Protein AF-A0A2H3BHZ9-F1 (afdb_monomer_lite)

Organism: NCBI:txid1076256

Foldseek 3Di:
DPPDPDLDDDPLVVLVVVCPVVLVVCVVVVNNVVSVVLSVLQSCQLQPPPHDSPDHGDPVSVVPRDSPDDDDD

Radius of gyration: 13.64 Å; chains: 1; bounding box: 26×36×33 Å

Sequence (73 aa):
VMVNPGIFKGTRLEFVQGEHANYAKAVLEGRATEELADIICQFFKRFPISLPDNEEPSVEDLANVNDKAPDTE

Secondary structure (DSSP, 8-state):
--S---S--HHHHHHHHHHHHHHHHHHHTT-HHHHHHHHHHHHHHHS-TTS-TT-PPPHHHHHT--TTSPPP-

pLDDT: mean 87.76, std 9.87, range [50.56, 98.19]

Structure (mmCIF, N/CA/C/O backbone):
data_AF-A0A2H3BHZ9-F1
#
_entry.id   AF-A0A2H3BHZ9-F1
#
loop_
_atom_site.group_PDB
_atom_site.id
_atom_site.type_symbol
_atom_site.label_atom_id
_atom_site.label_alt_id
_atom_site.label_comp_id
_atom_site.label_asym_id
_atom_site.label_entity_id
_atom_site.label_seq_id
_atom_site.pdbx_PDB_ins_code
_atom_site.Cartn_x
_atom_site.Cartn_y
_atom_site.Cartn_z
_atom_site.occupancy
_atom_site.B_iso_or_equiv
_atom_site.auth_seq_id
_atom_site.auth_comp_id
_atom_site.auth_a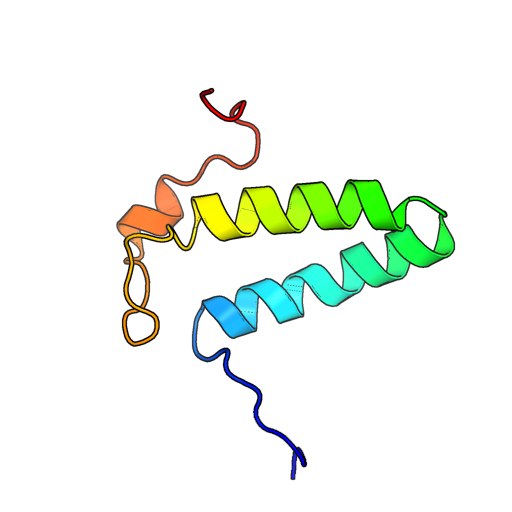sym_id
_atom_site.auth_atom_id
_atom_site.pdbx_PDB_model_num
ATOM 1 N N . VAL A 1 1 ? 11.490 -21.031 8.121 1.00 50.56 1 VAL A N 1
ATOM 2 C CA . VAL A 1 1 ? 11.303 -20.805 6.668 1.00 50.56 1 VAL A CA 1
ATOM 3 C C . VAL A 1 1 ? 9.882 -20.314 6.471 1.00 50.56 1 VAL A C 1
ATOM 5 O O . VAL A 1 1 ? 8.985 -20.921 7.044 1.00 50.56 1 VAL A O 1
ATOM 8 N N . MET A 1 2 ? 9.683 -19.193 5.773 1.00 67.12 2 MET A N 1
ATOM 9 C CA . MET A 1 2 ? 8.342 -18.667 5.495 1.00 67.12 2 MET A CA 1
ATOM 10 C C . MET A 1 2 ? 7.568 -19.690 4.653 1.00 67.12 2 MET A C 1
ATOM 12 O O . MET A 1 2 ? 8.057 -20.113 3.610 1.00 67.12 2 MET A O 1
ATOM 16 N N . VAL A 1 3 ? 6.410 -20.142 5.146 1.00 70.44 3 VAL A N 1
ATOM 17 C CA . VAL A 1 3 ? 5.682 -21.309 4.601 1.00 70.44 3 VAL A CA 1
ATOM 18 C C . VAL A 1 3 ? 5.009 -21.000 3.255 1.00 70.44 3 VAL A C 1
ATOM 20 O O . VAL A 1 3 ? 4.756 -21.902 2.466 1.00 70.44 3 VAL A O 1
ATOM 23 N N . ASN A 1 4 ? 4.773 -19.717 2.968 1.00 72.56 4 ASN A N 1
ATOM 24 C CA . ASN A 1 4 ? 4.343 -19.210 1.672 1.00 72.56 4 ASN A CA 1
ATOM 25 C C . ASN A 1 4 ? 5.126 -17.920 1.373 1.00 72.56 4 ASN A C 1
ATOM 27 O O . ASN A 1 4 ? 4.939 -16.943 2.098 1.00 72.56 4 ASN A O 1
ATOM 31 N N . PRO A 1 5 ? 6.000 -17.896 0.351 1.00 67.81 5 PRO A N 1
ATOM 32 C CA . PRO A 1 5 ? 6.794 -16.716 0.034 1.00 67.81 5 PRO A CA 1
ATOM 33 C C . PRO A 1 5 ? 5.964 -15.530 -0.491 1.00 67.81 5 PRO A C 1
ATOM 35 O O . PRO A 1 5 ? 6.480 -14.419 -0.527 1.00 67.81 5 PRO A O 1
ATOM 38 N N . GLY A 1 6 ? 4.696 -15.745 -0.864 1.00 76.38 6 GLY A N 1
ATOM 39 C CA . GLY A 1 6 ? 3.855 -14.732 -1.499 1.00 76.38 6 GLY A CA 1
ATOM 40 C C . GLY A 1 6 ? 4.218 -14.492 -2.969 1.00 76.38 6 GLY A C 1
ATOM 41 O O . GLY A 1 6 ? 5.212 -15.012 -3.480 1.00 76.38 6 GLY A O 1
ATOM 42 N N . ILE A 1 7 ? 3.371 -13.727 -3.666 1.00 79.12 7 ILE A N 1
ATOM 43 C CA . ILE A 1 7 ? 3.589 -13.352 -5.076 1.00 79.12 7 ILE A CA 1
ATOM 44 C C . ILE A 1 7 ? 4.467 -12.105 -5.219 1.00 79.12 7 ILE A C 1
ATOM 46 O O . ILE A 1 7 ? 5.177 -11.971 -6.212 1.00 79.12 7 ILE A O 1
ATOM 50 N N . PHE A 1 8 ? 4.456 -11.218 -4.220 1.00 84.31 8 PHE A N 1
ATOM 51 C CA . PHE A 1 8 ? 5.242 -9.991 -4.246 1.00 84.31 8 PHE A CA 1
ATOM 52 C C . PHE A 1 8 ? 6.704 -10.259 -3.908 1.00 84.31 8 PHE A C 1
ATOM 54 O O . PHE A 1 8 ? 7.030 -10.997 -2.977 1.00 84.31 8 PHE A O 1
ATOM 61 N N . LYS A 1 9 ? 7.584 -9.621 -4.675 1.00 85.38 9 LYS A N 1
ATOM 62 C CA . LYS A 1 9 ? 9.040 -9.629 -4.520 1.00 85.38 9 LYS A CA 1
ATOM 63 C C . LYS A 1 9 ? 9.553 -8.203 -4.739 1.00 85.38 9 LYS A C 1
ATOM 65 O O . LYS A 1 9 ? 8.769 -7.335 -5.123 1.00 85.38 9 LYS A O 1
ATOM 70 N N . GLY A 1 10 ? 10.836 -7.978 -4.460 1.00 89.25 10 GLY A N 1
ATOM 71 C CA . GLY A 1 10 ? 11.491 -6.695 -4.719 1.00 89.25 10 GLY A CA 1
ATOM 72 C C . GLY A 1 10 ? 10.755 -5.514 -4.088 1.00 89.25 10 GLY A C 1
ATOM 73 O O . GLY A 1 10 ? 10.265 -5.610 -2.959 1.00 89.25 10 GLY A O 1
ATOM 74 N N . THR A 1 11 ? 10.634 -4.422 -4.839 1.00 90.44 11 THR A N 1
ATOM 75 C CA . THR A 1 11 ? 10.098 -3.152 -4.330 1.00 90.44 11 THR A CA 1
ATOM 76 C C . THR A 1 11 ? 8.607 -3.230 -3.993 1.00 90.44 11 THR A C 1
ATOM 78 O O . THR A 1 11 ? 8.149 -2.562 -3.066 1.00 90.44 11 THR A O 1
ATOM 81 N N . ARG A 1 12 ? 7.841 -4.110 -4.660 1.00 91.06 12 ARG A N 1
ATOM 82 C CA . ARG A 1 12 ? 6.428 -4.368 -4.316 1.00 91.06 12 ARG A CA 1
ATOM 83 C C . ARG A 1 12 ? 6.292 -4.983 -2.925 1.00 91.06 12 ARG A C 1
ATOM 85 O O . ARG A 1 12 ? 5.406 -4.596 -2.167 1.00 91.06 12 ARG A O 1
ATOM 92 N N . LEU A 1 13 ? 7.160 -5.940 -2.585 1.00 90.56 13 LEU A N 1
ATOM 93 C CA . LEU A 1 13 ? 7.152 -6.553 -1.255 1.00 90.56 13 LEU A CA 1
ATOM 94 C C . LEU A 1 13 ? 7.571 -5.543 -0.183 1.00 90.56 13 LEU A C 1
ATOM 96 O O . LEU A 1 13 ? 6.929 -5.478 0.863 1.00 90.56 13 LEU A O 1
ATOM 100 N N . GLU A 1 14 ? 8.610 -4.752 -0.455 1.00 92.12 14 GLU A N 1
ATOM 101 C CA . GLU A 1 14 ? 9.093 -3.706 0.453 1.00 92.12 14 GLU A CA 1
ATOM 102 C C . GLU A 1 14 ? 8.006 -2.669 0.755 1.00 92.12 14 GLU A C 1
ATOM 104 O O . GLU A 1 14 ? 7.784 -2.343 1.921 1.00 92.12 14 GLU A O 1
ATOM 109 N N . PHE A 1 15 ? 7.268 -2.219 -0.266 1.00 93.00 15 PHE A N 1
ATOM 110 C CA . PHE A 1 15 ? 6.141 -1.303 -0.094 1.00 93.00 15 PHE A CA 1
ATOM 111 C C . PHE A 1 15 ? 5.047 -1.903 0.801 1.00 93.00 15 PHE A C 1
ATOM 113 O O . PHE A 1 15 ? 4.688 -1.318 1.820 1.00 93.00 15 PHE A O 1
ATOM 120 N N . VAL A 1 16 ? 4.555 -3.107 0.477 1.00 92.69 16 VAL A N 1
ATOM 121 C CA . VAL A 1 16 ? 3.467 -3.750 1.240 1.00 92.69 16 VAL A CA 1
ATOM 122 C C . VAL A 1 16 ? 3.879 -4.021 2.692 1.00 92.69 16 VAL A C 1
ATOM 124 O O . VAL A 1 16 ? 3.066 -3.882 3.606 1.00 92.69 16 VAL A O 1
ATOM 127 N N . GLN A 1 17 ? 5.139 -4.392 2.931 1.00 94.12 17 GLN A N 1
ATOM 128 C CA . GLN A 1 17 ? 5.660 -4.567 4.288 1.00 94.12 17 GLN A CA 1
ATOM 129 C C . GLN A 1 17 ? 5.775 -3.239 5.045 1.00 94.12 17 GLN A C 1
ATOM 131 O O . GLN A 1 17 ? 5.486 -3.212 6.243 1.00 94.12 17 GLN A O 1
ATOM 136 N N . GLY A 1 18 ? 6.157 -2.152 4.367 1.00 94.81 18 GLY A N 1
ATOM 137 C CA . GLY A 1 18 ? 6.205 -0.806 4.942 1.00 94.81 18 GLY A CA 1
ATOM 138 C C . GLY A 1 18 ? 4.838 -0.318 5.428 1.00 94.81 18 GLY A C 1
ATOM 139 O O . GLY A 1 18 ? 4.730 0.205 6.537 1.00 94.81 18 GLY A O 1
ATOM 140 N N . GLU A 1 19 ? 3.783 -0.591 4.660 1.00 96.19 19 GLU A N 1
ATOM 141 C CA . GLU A 1 19 ? 2.415 -0.172 4.990 1.00 96.19 19 GLU A CA 1
ATOM 142 C C . GLU A 1 19 ? 1.738 -1.025 6.073 1.00 96.19 19 GLU A C 1
ATOM 144 O O . GLU A 1 19 ? 0.721 -0.628 6.648 1.00 96.19 19 GLU A O 1
ATOM 149 N N . HIS A 1 20 ? 2.307 -2.183 6.427 1.00 93.75 20 HIS A N 1
ATOM 150 C CA . HIS A 1 20 ? 1.705 -3.089 7.409 1.00 93.75 20 HIS A CA 1
ATOM 151 C C . HIS A 1 20 ? 1.462 -2.413 8.770 1.00 93.75 20 HIS A C 1
ATOM 153 O O . HIS A 1 20 ? 0.432 -2.644 9.406 1.00 93.75 20 HIS A O 1
ATOM 159 N N . ALA A 1 21 ? 2.393 -1.570 9.229 1.00 95.31 21 ALA A N 1
ATOM 160 C CA . ALA A 1 21 ? 2.249 -0.855 10.498 1.00 95.31 21 ALA A CA 1
ATOM 161 C C . ALA A 1 21 ? 1.134 0.205 10.450 1.00 95.31 21 ALA A C 1
ATOM 163 O O . ALA A 1 21 ? 0.384 0.342 11.421 1.00 95.31 21 ALA A O 1
ATOM 164 N N . ASN A 1 22 ? 1.001 0.910 9.323 1.00 94.94 22 ASN A N 1
ATOM 165 C CA . ASN A 1 22 ? -0.036 1.919 9.110 1.00 94.94 22 ASN A CA 1
ATOM 166 C C . ASN A 1 22 ? -1.420 1.267 9.078 1.00 94.94 22 ASN A C 1
ATOM 168 O O . ASN A 1 22 ? -2.301 1.645 9.852 1.00 94.94 22 ASN A O 1
ATOM 172 N N . TYR A 1 23 ? -1.565 0.191 8.300 1.00 97.44 23 TYR A N 1
ATOM 173 C CA . TYR A 1 23 ? -2.797 -0.589 8.249 1.00 97.44 23 TYR A CA 1
ATOM 174 C C . TYR A 1 23 ? -3.179 -1.164 9.620 1.00 97.44 23 TYR A C 1
ATOM 176 O O . TYR A 1 23 ? -4.317 -1.015 10.064 1.00 97.44 23 TYR A O 1
ATOM 184 N N . ALA A 1 24 ? -2.230 -1.772 10.343 1.00 97.50 24 ALA A N 1
ATOM 185 C CA . ALA A 1 24 ? -2.492 -2.317 11.675 1.00 97.50 24 ALA A CA 1
ATOM 186 C C . ALA A 1 24 ? -2.977 -1.238 12.658 1.00 97.50 24 ALA A C 1
ATOM 188 O O . ALA A 1 24 ? -3.899 -1.479 13.439 1.00 97.50 24 ALA A O 1
ATOM 189 N N . LYS A 1 25 ? -2.398 -0.033 12.598 1.00 97.94 25 LYS A N 1
ATOM 190 C CA . LYS A 1 25 ? -2.855 1.115 13.387 1.00 97.94 25 LYS A CA 1
ATOM 191 C C . LYS A 1 25 ? -4.268 1.547 12.981 1.00 97.94 25 LYS A C 1
ATOM 193 O O . LYS A 1 25 ? -5.112 1.725 13.856 1.00 97.94 25 LYS A O 1
ATOM 198 N N . ALA A 1 26 ? -4.551 1.660 11.686 1.00 97.88 26 ALA A N 1
ATOM 199 C CA . ALA A 1 26 ? -5.868 2.046 11.186 1.00 97.88 26 ALA A CA 1
ATOM 200 C C . ALA A 1 26 ? -6.971 1.051 11.583 1.00 97.88 26 ALA A C 1
ATOM 202 O O . ALA A 1 26 ? -8.081 1.466 11.914 1.00 97.88 26 ALA A O 1
ATOM 203 N N . VAL A 1 27 ? -6.665 -0.251 11.638 1.00 98.12 27 VAL A N 1
ATOM 204 C CA . VAL A 1 27 ? -7.581 -1.277 12.166 1.00 98.12 27 VAL A CA 1
ATOM 205 C C . VAL A 1 27 ? -7.961 -0.991 13.619 1.00 98.12 27 VAL A C 1
ATOM 207 O O . VAL A 1 27 ? -9.143 -1.034 13.957 1.00 98.12 27 VAL A O 1
ATOM 210 N N . LEU A 1 28 ? -6.988 -0.657 14.472 1.00 98.19 28 LEU A N 1
ATOM 211 C CA . LEU A 1 28 ? -7.246 -0.322 15.879 1.00 98.19 28 LEU A CA 1
ATOM 212 C C . LEU A 1 28 ? -8.065 0.968 16.036 1.00 98.19 28 LEU A C 1
ATOM 214 O O . LEU A 1 28 ? -8.814 1.106 17.000 1.00 98.19 28 LEU A O 1
ATOM 218 N N . GLU A 1 29 ? -7.941 1.895 15.089 1.00 97.88 29 GLU A N 1
ATOM 219 C CA . GLU A 1 29 ? -8.671 3.167 15.061 1.00 97.88 29 GLU A CA 1
ATOM 220 C C . GLU A 1 29 ? -10.044 3.076 14.371 1.00 97.88 29 GLU A C 1
ATOM 222 O O . GLU A 1 29 ? -10.778 4.063 14.346 1.00 97.88 29 GLU A O 1
ATOM 227 N N . GLY A 1 30 ? -10.409 1.919 13.806 1.00 97.62 30 GLY A N 1
ATOM 228 C CA . GLY A 1 30 ? -11.655 1.748 13.055 1.00 97.62 30 GLY A CA 1
ATOM 229 C C . GLY A 1 30 ? -11.668 2.427 11.679 1.00 97.62 30 GLY A C 1
ATOM 230 O O . GLY A 1 30 ? -12.747 2.654 11.142 1.00 97.62 30 GLY A O 1
ATOM 231 N N . ARG A 1 31 ? -10.491 2.734 11.111 1.00 97.94 31 ARG A N 1
ATOM 232 C CA . ARG A 1 31 ? -10.292 3.396 9.803 1.00 97.94 31 ARG A CA 1
ATOM 233 C C . ARG A 1 31 ? -9.642 2.487 8.749 1.00 97.94 31 ARG A C 1
ATOM 235 O O . ARG A 1 31 ? -8.892 2.938 7.886 1.00 97.94 31 ARG A O 1
ATOM 242 N N . ALA A 1 32 ? -9.833 1.172 8.875 1.00 97.00 32 ALA A N 1
ATOM 243 C CA . ALA A 1 32 ? -9.133 0.190 8.044 1.00 97.00 32 ALA A CA 1
ATOM 244 C C . ALA A 1 32 ? -9.456 0.334 6.548 1.00 97.00 32 ALA A C 1
ATOM 246 O O . ALA A 1 32 ? -8.585 0.110 5.713 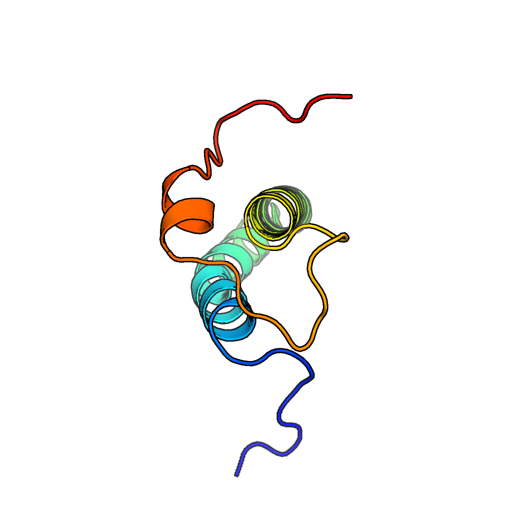1.00 97.00 32 ALA A O 1
ATOM 247 N N . THR A 1 33 ? -10.697 0.694 6.214 1.00 97.12 33 THR A N 1
ATOM 248 C CA . THR A 1 33 ? -11.148 0.829 4.824 1.00 97.12 33 THR A CA 1
ATOM 249 C C . THR A 1 33 ? -10.521 2.046 4.155 1.00 97.12 33 THR A C 1
ATOM 251 O O . THR A 1 33 ? -10.082 1.948 3.014 1.00 97.12 33 THR A O 1
ATOM 254 N N . GLU A 1 34 ? -10.457 3.173 4.864 1.00 96.62 34 GLU A N 1
ATOM 255 C CA . GLU A 1 34 ? -9.846 4.410 4.383 1.00 96.62 34 GLU A CA 1
ATOM 256 C C . GLU A 1 34 ? -8.347 4.215 4.155 1.00 96.62 34 GLU A C 1
ATOM 258 O O . GLU A 1 34 ? -7.846 4.499 3.073 1.00 96.62 34 GLU A O 1
ATOM 263 N N . GLU A 1 35 ? -7.651 3.635 5.135 1.00 96.94 35 GLU A N 1
ATOM 264 C CA . GLU A 1 35 ? -6.218 3.357 5.014 1.00 96.94 35 GLU A CA 1
ATOM 265 C C . GLU A 1 35 ? -5.926 2.370 3.878 1.00 96.94 35 GLU A C 1
ATOM 267 O O . GLU A 1 35 ? -4.976 2.540 3.121 1.00 96.94 35 GLU A O 1
ATOM 272 N N . LEU A 1 36 ? -6.762 1.339 3.714 1.00 96.50 36 LEU A N 1
ATOM 273 C CA . LEU A 1 36 ? -6.608 0.389 2.618 1.00 96.50 36 LEU A CA 1
ATOM 274 C C . LEU A 1 36 ? -6.800 1.058 1.251 1.00 96.50 36 LEU A C 1
ATOM 276 O O . LEU A 1 36 ? -6.069 0.730 0.318 1.00 96.50 36 LEU A O 1
ATOM 280 N N . ALA A 1 37 ? -7.756 1.982 1.123 1.00 95.00 37 ALA A N 1
ATOM 281 C CA . ALA A 1 37 ? -7.951 2.744 -0.106 1.00 95.00 37 ALA A CA 1
ATOM 282 C C . ALA A 1 37 ? -6.712 3.593 -0.432 1.00 95.00 37 ALA A C 1
ATOM 284 O O . ALA A 1 37 ? -6.216 3.530 -1.558 1.00 95.00 37 ALA A O 1
ATOM 285 N N . ASP A 1 38 ? -6.157 4.288 0.564 1.00 94.19 38 ASP A N 1
ATOM 286 C CA . ASP A 1 38 ? -4.937 5.083 0.406 1.00 94.19 38 ASP A CA 1
ATOM 287 C C . ASP A 1 38 ? -3.747 4.210 -0.023 1.00 94.19 38 ASP A C 1
ATOM 289 O O . ASP A 1 38 ? -3.058 4.537 -0.993 1.00 94.19 38 ASP A O 1
ATOM 293 N N . ILE A 1 39 ? -3.545 3.059 0.628 1.00 95.06 39 ILE A N 1
ATOM 294 C CA . ILE A 1 39 ? -2.487 2.097 0.279 1.00 95.06 39 ILE A CA 1
ATOM 295 C C . ILE A 1 39 ? -2.649 1.603 -1.164 1.00 95.06 39 ILE A C 1
ATOM 297 O O . ILE A 1 39 ? -1.665 1.526 -1.898 1.00 95.06 39 ILE A O 1
ATOM 301 N N . ILE A 1 40 ? -3.872 1.278 -1.597 1.00 93.19 40 ILE A N 1
ATOM 302 C CA . ILE A 1 40 ? -4.142 0.803 -2.962 1.00 93.19 40 ILE A CA 1
ATOM 303 C C . ILE A 1 40 ? -3.848 1.900 -3.993 1.00 93.19 40 ILE A C 1
ATOM 305 O O . ILE A 1 40 ? -3.173 1.629 -4.990 1.00 93.19 40 ILE A O 1
ATOM 309 N N . 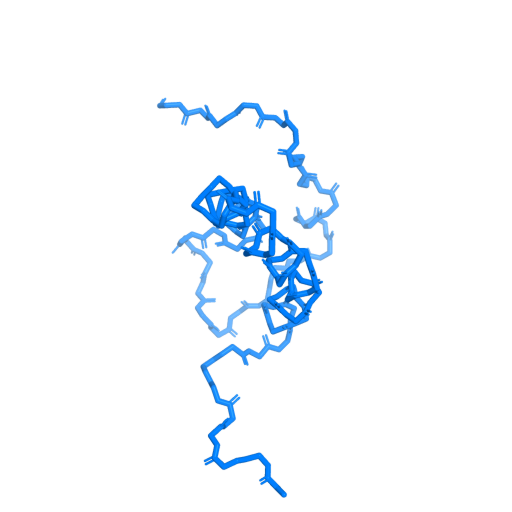CYS A 1 41 ? -4.298 3.136 -3.758 1.00 92.56 41 CYS A N 1
ATOM 310 C CA . CYS A 1 41 ? -4.006 4.265 -4.646 1.00 92.56 41 CYS A CA 1
ATOM 311 C C . CYS A 1 41 ? -2.492 4.505 -4.752 1.00 92.56 41 CYS A C 1
ATOM 313 O O . CYS A 1 41 ? -1.939 4.601 -5.849 1.00 92.56 41 CYS A O 1
ATOM 315 N N . GLN A 1 42 ? -1.789 4.531 -3.619 1.00 93.75 42 GLN A N 1
ATOM 316 C CA . GLN A 1 42 ? -0.334 4.691 -3.569 1.00 93.75 42 GLN A CA 1
ATOM 317 C C . GLN A 1 42 ? 0.420 3.534 -4.239 1.00 93.75 42 GLN A C 1
ATOM 319 O O . GLN A 1 42 ? 1.453 3.763 -4.880 1.00 93.75 42 GLN A O 1
ATOM 324 N N . PHE A 1 43 ? -0.092 2.307 -4.123 1.00 92.94 43 PHE A N 1
ATOM 325 C CA . PHE A 1 43 ? 0.460 1.134 -4.791 1.00 92.94 43 PHE A CA 1
ATOM 326 C C . PHE A 1 43 ? 0.382 1.297 -6.310 1.00 92.94 43 PHE A C 1
ATOM 328 O O . PHE A 1 43 ? 1.404 1.195 -6.981 1.00 92.94 43 PHE A O 1
ATOM 335 N N . PHE A 1 44 ? -0.786 1.625 -6.868 1.00 91.19 44 PHE A N 1
ATOM 336 C CA . PHE A 1 44 ? -0.936 1.754 -8.323 1.00 91.19 44 PHE A CA 1
ATOM 337 C C . PHE A 1 44 ? -0.229 2.976 -8.920 1.00 91.19 44 PHE A C 1
ATOM 339 O O . PHE A 1 44 ? 0.148 2.934 -10.091 1.00 91.19 44 PHE A O 1
ATOM 346 N N . LYS A 1 45 ? 0.041 4.021 -8.126 1.00 90.75 45 LYS A N 1
ATOM 347 C CA . LYS A 1 45 ? 0.924 5.127 -8.539 1.00 90.75 45 LYS A CA 1
ATOM 348 C C . LYS A 1 45 ? 2.381 4.682 -8.727 1.00 90.75 45 LYS A C 1
ATOM 350 O O . LYS A 1 45 ? 3.065 5.218 -9.591 1.00 90.75 45 LYS A O 1
ATOM 355 N N . ARG A 1 46 ? 2.855 3.711 -7.935 1.00 92.19 46 ARG A N 1
ATOM 356 C CA . ARG A 1 46 ? 4.229 3.162 -7.992 1.00 92.19 46 ARG A CA 1
ATOM 357 C C . ARG A 1 46 ? 4.368 1.963 -8.921 1.00 92.19 46 ARG A C 1
ATOM 359 O O . ARG A 1 46 ? 5.421 1.763 -9.516 1.00 92.19 46 ARG A O 1
ATOM 366 N N . PHE A 1 47 ? 3.315 1.160 -9.018 1.00 91.94 47 PHE A N 1
ATOM 367 C CA . PHE A 1 47 ? 3.277 -0.103 -9.747 1.00 91.94 47 PHE A CA 1
ATOM 368 C C . PHE A 1 47 ? 2.069 -0.099 -10.694 1.00 91.94 47 PHE A C 1
ATOM 370 O O . PHE A 1 47 ? 1.048 -0.726 -10.397 1.00 91.94 47 PHE A O 1
ATOM 377 N N . PRO A 1 48 ? 2.143 0.640 -11.817 1.00 88.81 48 PRO A N 1
ATOM 378 C CA . PRO A 1 48 ? 1.037 0.731 -12.761 1.00 88.81 48 PRO A CA 1
ATOM 379 C C . PRO A 1 48 ? 0.625 -0.650 -13.274 1.00 88.81 48 PRO A C 1
ATOM 381 O O . PRO A 1 48 ? 1.470 -1.517 -13.468 1.00 88.81 48 PRO A O 1
ATOM 384 N N . ILE A 1 49 ? -0.656 -0.839 -13.595 1.00 87.94 49 ILE A N 1
ATOM 385 C CA . ILE A 1 49 ? -1.156 -2.101 -14.179 1.00 87.94 49 ILE A CA 1
ATOM 386 C C . ILE A 1 49 ? -0.504 -2.455 -15.527 1.00 87.94 49 ILE A C 1
ATOM 388 O O . ILE A 1 49 ? -0.569 -3.598 -15.970 1.00 87.94 49 ILE A O 1
ATOM 392 N N . SER A 1 50 ? 0.090 -1.466 -16.199 1.00 88.69 50 SER A N 1
ATOM 393 C CA . SER A 1 50 ? 0.852 -1.643 -17.434 1.00 88.69 50 SER A CA 1
ATOM 394 C C . SER A 1 50 ? 2.276 -2.152 -17.199 1.00 88.69 50 SER A C 1
ATOM 396 O O . SER A 1 50 ? 2.909 -2.578 -18.163 1.00 88.69 50 SER A O 1
ATOM 398 N N . LEU A 1 51 ? 2.783 -2.109 -15.961 1.00 87.06 51 LEU A N 1
ATOM 399 C CA . LEU A 1 51 ? 4.089 -2.642 -15.583 1.00 87.06 51 LEU A CA 1
ATOM 400 C C . LEU A 1 51 ? 3.964 -4.153 -15.315 1.00 87.06 51 LEU A C 1
ATOM 402 O O . LEU A 1 51 ? 3.242 -4.537 -14.391 1.00 87.06 51 LEU A O 1
ATOM 406 N N . PRO A 1 52 ?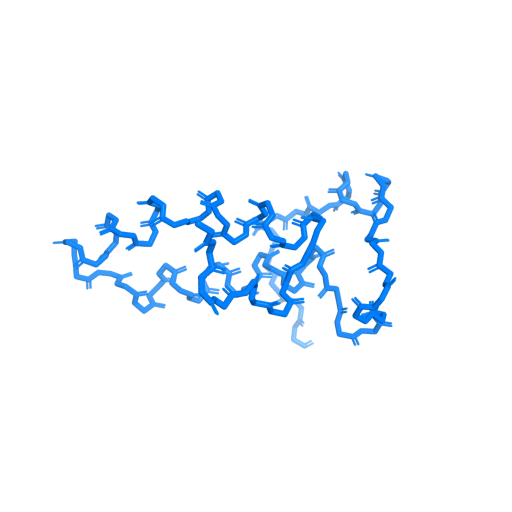 4.670 -5.017 -16.067 1.00 87.88 52 PRO A N 1
ATOM 407 C CA . PRO A 1 52 ? 4.625 -6.459 -15.853 1.00 87.88 52 PRO A CA 1
ATOM 408 C C . PRO A 1 52 ? 5.015 -6.874 -14.425 1.00 87.88 52 PRO A C 1
ATOM 410 O O . PRO A 1 52 ? 5.887 -6.276 -13.795 1.00 87.88 52 PRO A O 1
ATOM 413 N N . ASP A 1 53 ? 4.417 -7.958 -13.926 1.00 80.81 53 ASP A N 1
ATOM 414 C CA . ASP A 1 53 ? 4.682 -8.480 -12.572 1.00 80.81 53 ASP A CA 1
ATOM 415 C C . ASP A 1 53 ? 6.129 -8.962 -12.368 1.00 80.81 53 ASP A C 1
ATOM 417 O O . ASP A 1 53 ? 6.593 -9.102 -11.236 1.00 80.81 53 ASP A O 1
ATOM 421 N N . ASN A 1 54 ? 6.844 -9.249 -13.457 1.00 83.00 54 ASN A N 1
ATOM 422 C CA . ASN A 1 54 ? 8.244 -9.668 -13.456 1.00 83.00 54 ASN A CA 1
ATOM 423 C C . ASN A 1 54 ? 9.236 -8.504 -13.625 1.00 83.00 54 ASN A C 1
ATOM 425 O O . ASN A 1 54 ? 10.436 -8.763 -13.714 1.00 83.00 54 ASN A O 1
ATOM 429 N N . GLU A 1 55 ? 8.755 -7.262 -13.682 1.00 86.81 55 GLU A N 1
ATOM 430 C CA . GLU A 1 55 ? 9.571 -6.057 -13.831 1.00 86.81 55 GLU A CA 1
ATOM 431 C C . GLU A 1 55 ? 9.409 -5.136 -12.617 1.00 86.81 55 GLU A C 1
ATOM 433 O O . GLU A 1 55 ? 8.315 -4.960 -12.075 1.00 86.81 55 GLU A O 1
ATOM 438 N N . GLU A 1 56 ? 10.518 -4.549 -12.173 1.00 88.25 56 GLU A N 1
ATOM 439 C CA . GLU A 1 56 ? 10.537 -3.550 -11.103 1.00 88.25 56 GLU A CA 1
ATOM 440 C C . GLU A 1 56 ? 10.426 -2.146 -11.718 1.00 88.25 56 GLU A C 1
ATOM 442 O O . GLU A 1 56 ? 11.027 -1.907 -12.771 1.00 88.25 56 GLU A O 1
ATOM 447 N N . PRO A 1 57 ? 9.693 -1.207 -11.089 1.00 87.25 57 PRO A N 1
ATOM 448 C CA . PRO A 1 57 ? 9.695 0.181 -11.535 1.00 87.25 57 PRO A CA 1
ATOM 449 C C . PRO A 1 57 ? 11.107 0.760 -11.422 1.00 87.25 57 PRO A C 1
ATOM 451 O O . PRO A 1 57 ? 11.877 0.398 -10.523 1.00 87.25 57 PRO A O 1
ATOM 454 N N . SER A 1 58 ? 11.464 1.672 -12.325 1.00 85.44 58 SER A N 1
ATOM 455 C CA . SER A 1 58 ? 12.764 2.328 -12.231 1.00 85.44 58 SER A CA 1
ATOM 456 C C . SER A 1 58 ? 12.799 3.300 -11.045 1.00 85.44 58 SER A C 1
ATOM 458 O O . SER A 1 58 ? 11.772 3.780 -10.561 1.00 85.44 58 SER A O 1
ATOM 460 N N . VAL A 1 59 ? 14.004 3.633 -10.577 1.00 84.56 59 VAL A N 1
ATOM 461 C CA . VAL A 1 59 ? 14.187 4.648 -9.524 1.00 84.56 59 VAL A CA 1
ATOM 462 C C . VAL A 1 59 ? 13.639 6.008 -9.969 1.00 84.56 59 VAL A C 1
ATOM 464 O O . VAL A 1 59 ? 13.098 6.747 -9.151 1.00 84.56 59 VAL A O 1
ATOM 467 N N . GLU A 1 60 ? 13.748 6.328 -11.260 1.00 84.50 60 GLU A N 1
ATOM 468 C CA . GLU A 1 60 ? 13.206 7.561 -11.836 1.00 84.50 60 GLU A CA 1
ATOM 469 C C . GLU A 1 60 ? 11.672 7.564 -11.818 1.00 84.50 60 GLU A C 1
ATOM 471 O O . GLU A 1 60 ? 11.075 8.574 -11.445 1.00 84.50 60 GLU A O 1
ATOM 476 N N . ASP A 1 61 ? 11.030 6.434 -12.134 1.00 84.94 61 ASP A N 1
ATOM 477 C CA . ASP A 1 61 ? 9.569 6.303 -12.058 1.00 84.94 61 ASP A CA 1
ATOM 478 C C . ASP A 1 61 ? 9.080 6.521 -10.624 1.00 84.94 61 ASP A C 1
ATOM 480 O O . ASP A 1 61 ? 8.166 7.311 -10.388 1.00 84.94 61 ASP A O 1
ATOM 484 N N . LEU A 1 62 ? 9.745 5.893 -9.648 1.00 85.88 62 LEU A N 1
ATOM 485 C CA . LEU A 1 62 ? 9.413 6.033 -8.229 1.00 85.88 62 LEU A CA 1
ATOM 486 C C . LEU A 1 62 ? 9.656 7.453 -7.694 1.00 85.88 62 LEU A C 1
ATOM 488 O O . LEU A 1 62 ? 8.892 7.924 -6.854 1.00 85.88 62 LEU A O 1
ATOM 492 N N . ALA A 1 63 ? 10.689 8.152 -8.174 1.00 87.06 63 ALA A N 1
ATOM 493 C CA . ALA A 1 63 ? 10.992 9.522 -7.756 1.00 87.06 63 ALA A CA 1
ATOM 494 C C . ALA A 1 63 ? 9.933 10.540 -8.213 1.00 87.06 63 ALA A C 1
ATOM 496 O O . ALA A 1 63 ? 9.774 11.587 -7.585 1.00 87.06 63 ALA A O 1
ATOM 497 N N . ASN A 1 64 ? 9.200 10.229 -9.285 1.00 84.38 64 ASN A N 1
ATOM 498 C CA . ASN A 1 64 ? 8.134 11.074 -9.820 1.00 84.38 64 ASN A CA 1
ATOM 499 C C . ASN A 1 64 ? 6.757 10.789 -9.194 1.00 84.38 64 ASN A C 1
ATOM 501 O O . ASN A 1 64 ? 5.783 11.477 -9.511 1.00 84.38 64 ASN A O 1
ATOM 505 N N . VAL A 1 65 ? 6.655 9.805 -8.294 1.00 86.62 65 VAL A N 1
ATOM 506 C CA . VAL A 1 65 ? 5.396 9.473 -7.622 1.00 86.62 65 VAL A CA 1
ATOM 507 C C . VAL A 1 65 ? 4.998 10.578 -6.649 1.00 86.62 65 VAL A C 1
ATOM 509 O O . VAL A 1 65 ? 5.736 10.932 -5.731 1.00 86.62 65 VAL A O 1
ATOM 512 N N . ASN A 1 66 ? 3.778 11.089 -6.818 1.00 87.44 66 ASN A N 1
ATOM 513 C CA . ASN A 1 66 ? 3.154 12.016 -5.884 1.00 87.44 66 ASN A CA 1
ATOM 514 C C . ASN A 1 66 ? 1.907 11.387 -5.250 1.00 87.44 66 ASN A C 1
ATOM 516 O O . ASN A 1 66 ? 0.811 11.425 -5.814 1.00 87.44 66 ASN A O 1
ATOM 520 N N . ASP A 1 67 ? 2.057 10.875 -4.031 1.00 84.00 67 ASP A N 1
ATOM 521 C CA . ASP A 1 67 ? 0.957 10.249 -3.284 1.00 84.00 67 ASP A CA 1
ATOM 522 C C . ASP A 1 67 ? -0.203 11.195 -3.001 1.00 84.00 67 ASP A C 1
ATOM 524 O O . ASP A 1 67 ? -1.347 10.762 -2.914 1.00 84.00 67 ASP A O 1
ATOM 528 N N . LYS A 1 68 ? 0.087 12.496 -2.909 1.00 83.69 68 LYS A N 1
ATOM 529 C CA . LYS A 1 68 ? -0.887 13.539 -2.581 1.00 83.69 68 LYS A CA 1
ATOM 530 C C . 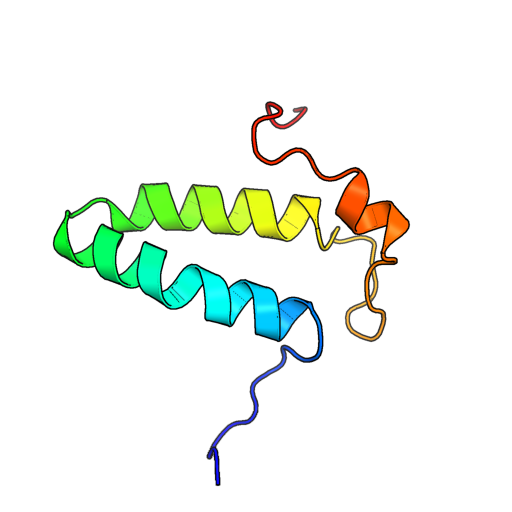LYS A 1 68 ? -1.576 14.128 -3.807 1.00 83.69 68 LYS A C 1
ATOM 532 O O . LYS A 1 68 ? -2.471 14.955 -3.647 1.00 83.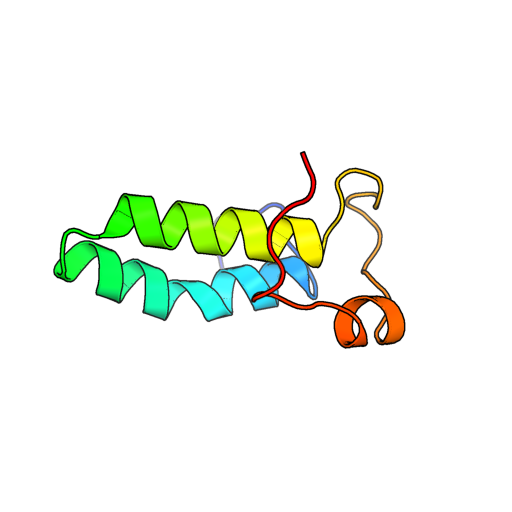69 68 LYS A O 1
ATOM 537 N N . ALA A 1 69 ? -1.141 13.767 -5.016 1.00 81.31 69 ALA A N 1
ATOM 538 C CA . ALA A 1 69 ? -1.844 14.177 -6.221 1.00 81.31 69 ALA A CA 1
ATOM 539 C C . ALA A 1 69 ? -3.239 13.529 -6.243 1.00 81.31 69 ALA A C 1
ATOM 541 O O . ALA A 1 69 ? -3.342 12.343 -5.919 1.00 81.31 69 ALA A O 1
ATOM 542 N N . PRO A 1 70 ? -4.293 14.271 -6.623 1.00 78.38 70 PRO A N 1
ATOM 543 C CA . PRO A 1 70 ? -5.587 13.664 -6.896 1.00 78.38 70 PRO A CA 1
ATOM 544 C C . PRO A 1 70 ? -5.445 12.653 -8.037 1.00 78.38 70 PRO A C 1
ATOM 546 O O . PRO A 1 70 ? -4.676 12.880 -8.976 1.00 78.38 70 PRO A O 1
ATOM 549 N N . ASP A 1 71 ? -6.181 11.550 -7.946 1.00 70.69 71 ASP A N 1
ATOM 550 C CA . ASP A 1 71 ? -6.260 10.588 -9.038 1.00 70.69 71 ASP A CA 1
ATOM 551 C C . ASP A 1 71 ? -7.030 11.234 -10.201 1.00 70.69 71 ASP A C 1
ATOM 553 O O . ASP A 1 71 ? -8.035 11.919 -9.998 1.00 70.69 71 ASP A O 1
ATOM 557 N N . THR A 1 72 ? -6.522 11.086 -11.422 1.00 67.69 72 THR A N 1
ATOM 558 C CA . THR A 1 72 ? -7.208 11.558 -12.631 1.00 67.69 72 THR A CA 1
ATOM 559 C C . THR A 1 72 ? -8.275 10.545 -13.035 1.00 67.69 72 THR A C 1
ATOM 561 O O . THR A 1 72 ? -7.928 9.391 -13.287 1.00 67.69 72 THR A O 1
ATOM 564 N N . GLU A 1 73 ? -9.536 10.982 -13.086 1.00 54.22 73 GLU A N 1
ATOM 565 C CA . GLU A 1 73 ? -10.695 10.219 -13.590 1.00 54.22 73 GLU A CA 1
ATOM 566 C C . GLU A 1 73 ? -10.686 10.028 -15.115 1.00 54.22 73 GLU A C 1
ATOM 568 O O . GLU A 1 73 ? -10.277 10.971 -15.838 1.00 54.22 73 GLU A O 1
#